Protein AF-A0A3N1MD04-F1 (afdb_monomer)

pLDDT: mean 72.41, std 10.5, range [44.0, 88.81]

Solvent-accessible surface area (backbone atoms only — not comparable to full-atom values): 5274 Å² total; per-residue (Å²): 116,70,64,59,56,53,52,52,50,51,52,50,52,53,51,52,54,60,67,54,62,81,76,62,50,76,65,56,51,51,53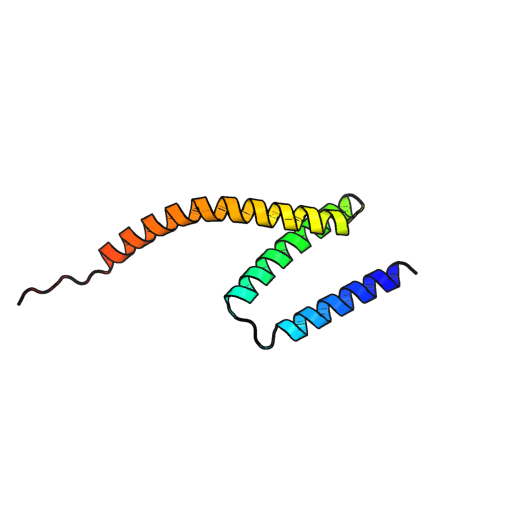,48,52,53,49,50,50,26,27,50,54,14,22,54,57,12,45,75,74,73,38,30,67,60,21,18,53,52,27,31,52,51,44,50,53,51,48,54,59,50,46,61,58,49,49,60,53,49,54,57,52,50,53,61,51,50,67,72,63,57,71,81,81,77,82,126

Nearest PDB structures (foldseek):
  7aqq-assembly1_f  TM=7.291E-01  e=4.753E+00  Arabidopsis thaliana

Organism: NCBI:txid94

Mean predicted aligned error: 13.16 Å

Structure (mmCIF, N/CA/C/O backbone):
data_AF-A0A3N1MD04-F1
#
_entry.id   AF-A0A3N1MD04-F1
#
loop_
_atom_site.group_PDB
_atom_site.id
_atom_site.type_symbol
_atom_site.label_atom_id
_atom_site.label_alt_id
_atom_site.label_comp_id
_atom_site.label_asym_id
_atom_site.label_entity_id
_atom_site.label_seq_id
_atom_site.pdbx_PDB_ins_code
_atom_site.Cartn_x
_atom_site.Cartn_y
_atom_site.Cartn_z
_atom_site.occupancy
_atom_site.B_iso_or_equiv
_atom_site.auth_seq_id
_atom_site.auth_comp_id
_atom_site.auth_asym_id
_atom_site.auth_atom_id
_atom_site.pdbx_PDB_model_num
ATOM 1 N N . MET A 1 1 ? 12.977 -9.103 -27.722 1.00 44.00 1 MET A N 1
ATOM 2 C CA . MET A 1 1 ? 12.823 -10.243 -26.782 1.00 44.00 1 MET A CA 1
ATOM 3 C C . MET A 1 1 ? 12.321 -9.812 -25.398 1.00 44.00 1 MET A C 1
ATOM 5 O O . MET A 1 1 ? 11.496 -10.507 -24.828 1.00 44.00 1 MET A O 1
ATOM 9 N N . THR A 1 2 ? 12.704 -8.640 -24.885 1.00 57.28 2 THR A N 1
ATOM 10 C CA . THR A 1 2 ? 12.219 -8.059 -23.610 1.00 57.28 2 THR A CA 1
ATOM 11 C C . THR A 1 2 ? 10.713 -7.762 -23.556 1.00 57.28 2 THR A C 1
ATOM 13 O O . THR A 1 2 ? 10.095 -7.909 -22.504 1.00 57.28 2 THR A O 1
ATOM 16 N N . ASN A 1 3 ? 10.097 -7.397 -24.685 1.00 52.53 3 ASN A N 1
ATOM 17 C CA . ASN A 1 3 ? 8.661 -7.089 -24.740 1.00 52.53 3 ASN A CA 1
ATOM 18 C C . ASN A 1 3 ? 7.783 -8.326 -24.499 1.00 52.53 3 ASN A C 1
ATOM 20 O O . ASN A 1 3 ? 6.762 -8.210 -23.835 1.00 52.53 3 ASN A O 1
ATOM 24 N N . ALA A 1 4 ? 8.223 -9.504 -24.958 1.00 55.94 4 ALA A N 1
ATOM 25 C CA . ALA A 1 4 ? 7.506 -10.764 -24.768 1.00 55.94 4 ALA A CA 1
ATOM 26 C C . ALA A 1 4 ? 7.470 -11.182 -23.288 1.00 55.94 4 ALA A C 1
ATOM 28 O O . ALA A 1 4 ? 6.443 -11.629 -22.794 1.00 55.94 4 ALA A O 1
ATOM 29 N N . ILE A 1 5 ? 8.565 -10.965 -22.552 1.00 60.59 5 ILE A N 1
ATOM 30 C CA . ILE A 1 5 ? 8.636 -11.252 -21.111 1.00 60.59 5 ILE A CA 1
ATOM 31 C C . ILE A 1 5 ? 7.729 -10.297 -20.323 1.00 60.59 5 ILE A C 1
ATOM 33 O O . ILE A 1 5 ? 7.032 -10.724 -19.405 1.00 60.59 5 ILE A O 1
ATOM 37 N N . ARG A 1 6 ? 7.671 -9.017 -20.721 1.00 60.94 6 ARG A N 1
ATOM 38 C CA . ARG A 1 6 ? 6.747 -8.038 -20.128 1.00 60.94 6 ARG A CA 1
ATOM 39 C C . ARG A 1 6 ? 5.282 -8.410 -20.357 1.00 60.94 6 ARG A C 1
ATOM 41 O O . ARG A 1 6 ? 4.516 -8.363 -19.402 1.00 60.94 6 ARG A O 1
ATOM 48 N N . THR A 1 7 ? 4.908 -8.810 -21.575 1.00 60.31 7 THR A N 1
ATOM 49 C CA . THR A 1 7 ? 3.530 -9.222 -21.897 1.00 60.31 7 THR A CA 1
ATOM 50 C C . THR A 1 7 ? 3.141 -10.542 -21.239 1.00 60.31 7 THR A C 1
ATOM 52 O O . THR A 1 7 ? 2.011 -10.690 -20.789 1.00 60.31 7 THR A O 1
ATOM 55 N N . VAL A 1 8 ? 4.073 -11.493 -21.131 1.00 68.12 8 VAL A N 1
ATOM 56 C CA . VAL A 1 8 ? 3.835 -12.756 -20.415 1.00 68.12 8 VAL A CA 1
ATOM 57 C C . VAL A 1 8 ? 3.617 -12.491 -18.925 1.00 68.12 8 VAL A C 1
ATOM 59 O O . VAL A 1 8 ? 2.699 -13.060 -18.341 1.00 68.12 8 VAL A O 1
ATOM 62 N N . GLY A 1 9 ? 4.385 -11.571 -18.330 1.00 69.75 9 GLY A N 1
ATOM 63 C CA . GLY A 1 9 ? 4.206 -11.151 -16.939 1.00 69.75 9 GLY A CA 1
ATOM 64 C C . GLY A 1 9 ? 2.824 -10.553 -16.661 1.00 69.75 9 GLY A C 1
ATOM 65 O O . GLY A 1 9 ? 2.176 -10.952 -15.696 1.00 69.75 9 GLY A O 1
ATOM 66 N N . THR A 1 10 ? 2.327 -9.653 -17.517 1.00 71.50 10 THR A N 1
ATOM 67 C CA . THR A 1 10 ? 0.983 -9.066 -17.360 1.00 71.50 10 THR A CA 1
ATOM 68 C C . THR A 1 10 ? -0.141 -10.072 -17.584 1.00 71.50 10 THR A C 1
ATOM 70 O O . THR A 1 10 ? -1.127 -10.036 -16.850 1.00 71.50 10 THR A O 1
ATOM 73 N N . VAL A 1 11 ? -0.005 -10.984 -18.552 1.00 71.75 11 VAL A N 1
ATOM 74 C CA . VAL A 1 11 ? -1.016 -12.023 -18.820 1.00 71.75 11 VAL A CA 1
ATOM 75 C C . VAL A 1 11 ? -1.104 -13.022 -17.665 1.00 71.75 11 VAL A C 1
ATOM 77 O O . VAL A 1 11 ? -2.209 -13.359 -17.240 1.00 71.75 11 VAL A O 1
ATOM 80 N N . LEU A 1 12 ? 0.035 -13.440 -17.099 1.00 71.19 12 LEU A N 1
ATOM 81 C CA . LEU A 1 12 ? 0.046 -14.280 -15.898 1.00 71.19 12 LEU A CA 1
ATOM 82 C C . LEU A 1 12 ? -0.600 -13.565 -14.709 1.00 71.19 12 LEU A C 1
ATOM 84 O O . LEU A 1 12 ? -1.445 -14.146 -14.034 1.00 71.19 12 LEU A O 1
ATOM 88 N N . PHE A 1 13 ? -0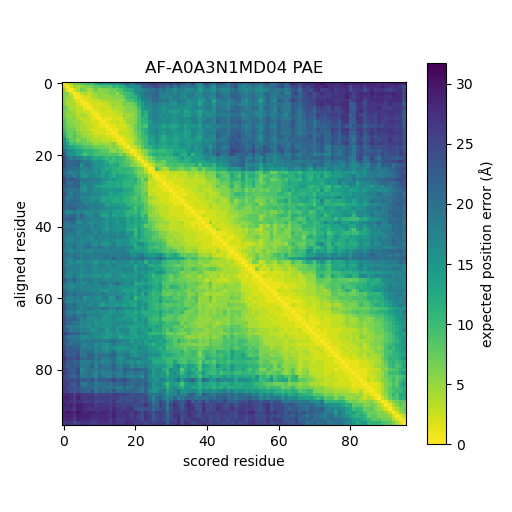.245 -12.300 -14.475 1.00 69.56 13 PHE A N 1
ATOM 89 C CA . PHE A 1 13 ? -0.795 -11.521 -13.365 1.00 69.56 13 PHE A CA 1
ATOM 90 C C . PHE A 1 13 ? -2.317 -11.355 -13.487 1.00 69.56 13 PHE A C 1
ATOM 92 O O . PHE A 1 13 ? -3.042 -11.564 -12.518 1.00 69.56 13 PHE A O 1
ATOM 99 N N . ALA A 1 14 ? -2.818 -11.067 -14.692 1.00 65.62 14 ALA A N 1
ATOM 100 C CA . ALA A 1 14 ? -4.251 -10.996 -14.968 1.00 65.62 14 ALA A CA 1
ATOM 101 C C . ALA A 1 14 ? -4.957 -12.347 -14.749 1.00 65.62 14 ALA A C 1
ATOM 103 O O . ALA A 1 14 ? -6.035 -12.383 -14.159 1.00 65.62 14 ALA A O 1
ATOM 104 N N . GLY A 1 15 ? -4.342 -13.461 -15.158 1.00 60.78 15 GLY A N 1
ATOM 105 C CA . GLY A 1 15 ? -4.882 -14.805 -14.929 1.00 60.78 15 GLY A CA 1
ATOM 106 C C . GLY A 1 15 ? -4.977 -15.178 -13.444 1.00 60.78 15 GLY A C 1
ATOM 107 O O . GLY A 1 15 ? -5.987 -15.739 -13.018 1.00 60.78 15 GLY A O 1
ATOM 108 N N . LEU A 1 16 ? -3.975 -14.809 -12.637 1.00 63.84 16 LEU A N 1
ATOM 109 C CA . LEU A 1 16 ? -3.992 -15.036 -11.186 1.00 63.84 16 LEU A CA 1
ATOM 110 C C . LEU A 1 16 ? -5.056 -14.185 -10.475 1.00 63.84 16 LEU A C 1
ATOM 112 O O . LEU A 1 16 ? -5.693 -14.669 -9.541 1.00 63.84 16 LEU A O 1
ATOM 116 N N . LEU A 1 17 ? -5.292 -12.952 -10.934 1.00 61.59 17 LEU A N 1
ATOM 117 C CA . LEU A 1 17 ? -6.357 -12.091 -10.404 1.00 61.59 17 LEU A CA 1
ATOM 118 C C . LEU A 1 17 ? -7.757 -12.663 -10.680 1.00 61.59 17 LEU A C 1
ATOM 120 O O . LEU A 1 17 ? -8.636 -12.573 -9.826 1.00 61.59 17 LEU A O 1
ATOM 124 N N . VAL A 1 18 ? -7.964 -13.291 -11.843 1.00 57.50 18 VAL A N 1
ATOM 125 C CA . VAL A 1 18 ? -9.236 -13.954 -12.184 1.00 57.50 18 VAL A CA 1
ATOM 126 C C . VAL A 1 18 ? -9.435 -15.232 -11.362 1.00 57.50 18 VAL A C 1
ATOM 128 O O . VAL A 1 18 ? -10.537 -15.467 -10.869 1.00 57.50 18 VAL A O 1
ATOM 131 N N . ALA A 1 19 ? -8.377 -16.021 -11.145 1.00 60.34 19 ALA A N 1
ATOM 132 C CA . ALA A 1 19 ? -8.433 -17.228 -10.315 1.00 60.34 19 ALA A CA 1
ATOM 133 C C . ALA A 1 19 ? -8.635 -16.926 -8.813 1.00 60.34 19 ALA A C 1
ATOM 135 O O . ALA A 1 19 ? -9.315 -17.686 -8.128 1.00 60.34 19 ALA A O 1
ATOM 136 N N . GLY A 1 20 ? -8.108 -15.805 -8.307 1.00 54.47 20 GLY A N 1
ATOM 137 C CA . GLY A 1 20 ? -8.309 -15.355 -6.921 1.00 54.47 20 GLY A CA 1
ATOM 138 C C . GLY A 1 20 ? -9.681 -14.725 -6.639 1.00 54.47 20 GLY A C 1
ATOM 139 O O . GLY A 1 20 ? -10.081 -14.608 -5.485 1.00 54.47 20 GLY A O 1
ATOM 140 N N . CYS A 1 21 ? -10.439 -14.343 -7.672 1.00 59.91 21 CYS A N 1
ATOM 141 C CA . CYS A 1 21 ? -11.719 -13.641 -7.513 1.00 59.91 21 CYS A CA 1
ATOM 142 C C . CYS A 1 21 ? -12.911 -14.558 -7.177 1.00 59.91 21 CYS A C 1
ATOM 144 O O . CYS A 1 21 ? -13.942 -14.071 -6.718 1.00 59.91 21 CYS A O 1
ATOM 146 N N . ALA A 1 22 ? -12.802 -15.875 -7.385 1.00 56.75 22 ALA A N 1
ATOM 147 C CA . ALA A 1 22 ? -13.936 -16.800 -7.270 1.00 56.75 22 ALA A CA 1
ATOM 148 C C . ALA A 1 22 ? -14.305 -17.212 -5.825 1.00 56.75 22 ALA A C 1
ATOM 150 O O . ALA A 1 22 ? -15.258 -17.965 -5.638 1.00 56.75 22 ALA A O 1
ATOM 151 N N . GLY A 1 23 ? -13.596 -16.728 -4.798 1.00 55.03 23 GLY A N 1
ATOM 152 C CA . GLY A 1 23 ? -13.839 -17.141 -3.406 1.00 55.03 23 GLY A CA 1
ATOM 153 C C . GLY A 1 23 ? -13.277 -16.207 -2.333 1.00 55.03 23 GLY A C 1
ATOM 154 O O . GLY A 1 23 ? -12.996 -16.652 -1.225 1.00 55.03 23 GLY A O 1
ATOM 155 N N . MET A 1 24 ? -13.071 -14.930 -2.655 1.00 53.12 24 MET A N 1
ATOM 156 C CA . MET A 1 24 ? -12.289 -14.023 -1.817 1.00 53.12 24 MET A CA 1
ATOM 157 C C . MET A 1 24 ? -13.092 -13.494 -0.617 1.00 53.12 24 MET A C 1
ATOM 159 O O . MET A 1 24 ? -14.172 -12.920 -0.778 1.00 53.12 24 MET A O 1
ATOM 163 N N . SER A 1 25 ? -12.551 -13.650 0.596 1.00 59.38 25 SER A N 1
ATOM 164 C CA . SER A 1 25 ? -13.135 -13.053 1.805 1.00 59.38 25 SER A CA 1
ATOM 165 C C . SER A 1 25 ? -12.962 -11.519 1.809 1.00 59.38 25 SER A C 1
ATOM 167 O O . SER A 1 25 ? -12.022 -11.009 1.189 1.00 59.38 25 SER A O 1
ATOM 169 N N . PRO A 1 26 ? -13.800 -10.747 2.535 1.00 59.34 26 PRO A N 1
ATOM 170 C CA . PRO A 1 26 ? -13.709 -9.279 2.581 1.00 59.34 26 PRO A CA 1
ATOM 171 C C . PRO A 1 26 ? -12.322 -8.760 2.988 1.00 59.34 26 PRO A C 1
ATOM 173 O O . PRO A 1 26 ? -11.887 -7.691 2.558 1.00 59.34 26 PRO A O 1
ATOM 176 N N . THR A 1 27 ? -11.620 -9.530 3.819 1.00 55.97 27 THR A N 1
ATOM 177 C CA . THR A 1 27 ? -10.271 -9.231 4.304 1.00 55.97 27 THR A CA 1
ATOM 178 C C . THR A 1 27 ? -9.251 -9.315 3.182 1.00 55.97 27 THR A C 1
ATOM 180 O O . THR A 1 27 ? -8.439 -8.414 2.990 1.00 55.97 27 THR A O 1
ATOM 183 N N . GLU A 1 28 ? -9.326 -10.384 2.405 1.00 58.78 28 GLU A N 1
ATOM 184 C CA . GLU A 1 28 ? -8.395 -10.659 1.323 1.00 58.78 28 GLU A CA 1
ATOM 185 C C . GLU A 1 28 ? -8.609 -9.643 0.189 1.00 58.78 28 GLU A C 1
ATOM 187 O O . GLU A 1 28 ? -7.644 -9.093 -0.337 1.00 58.78 28 GLU A O 1
ATOM 192 N N . GLN A 1 29 ? -9.860 -9.263 -0.087 1.00 66.81 29 GLN A N 1
ATOM 193 C CA . GLN A 1 29 ? -10.195 -8.216 -1.058 1.00 66.81 29 GLN A CA 1
ATOM 194 C C . GLN A 1 29 ? -9.603 -6.851 -0.670 1.00 66.81 29 GLN A C 1
ATOM 196 O O . GLN A 1 29 ? -9.113 -6.098 -1.516 1.00 66.81 29 GLN A O 1
ATOM 201 N N . ARG A 1 30 ? -9.606 -6.535 0.630 1.00 65.00 30 ARG A N 1
ATOM 202 C CA . ARG A 1 30 ? -9.074 -5.278 1.163 1.00 65.00 30 ARG A CA 1
ATOM 203 C C . ARG A 1 30 ? -7.546 -5.257 1.131 1.00 65.00 30 ARG A C 1
ATOM 205 O O . ARG A 1 30 ? -6.978 -4.272 0.659 1.00 65.00 30 ARG A O 1
ATOM 212 N N . VAL A 1 31 ? -6.896 -6.355 1.516 1.00 65.00 31 VAL A N 1
ATOM 213 C CA . VAL A 1 31 ? -5.438 -6.525 1.387 1.00 65.00 31 VAL A CA 1
ATOM 214 C C . VAL A 1 31 ? -5.006 -6.459 -0.078 1.00 65.00 31 VAL A C 1
ATOM 216 O O . VAL A 1 31 ? -4.061 -5.741 -0.401 1.00 65.00 31 VAL A O 1
ATOM 219 N N . LEU A 1 32 ? -5.733 -7.129 -0.975 1.00 72.75 32 LEU A N 1
ATOM 220 C CA . LEU A 1 32 ? -5.457 -7.112 -2.409 1.00 72.75 32 LEU A CA 1
ATOM 221 C C . LEU A 1 32 ? -5.598 -5.702 -2.984 1.00 72.75 32 LEU A C 1
ATOM 223 O O . LEU A 1 32 ? -4.708 -5.253 -3.694 1.00 72.75 32 LEU A O 1
ATOM 227 N N . SER A 1 33 ? -6.672 -4.979 -2.654 1.00 72.25 33 SER A N 1
ATOM 228 C CA . SER A 1 33 ? -6.868 -3.603 -3.125 1.00 72.25 33 SER A CA 1
ATOM 229 C C . SER A 1 33 ? -5.783 -2.648 -2.613 1.00 72.25 33 SER A C 1
ATOM 231 O O . SER A 1 33 ? -5.238 -1.874 -3.396 1.00 72.25 33 SER A O 1
ATOM 233 N N . GLY A 1 34 ? -5.392 -2.747 -1.337 1.00 65.69 34 GLY A N 1
ATOM 234 C CA . GLY A 1 34 ? -4.320 -1.930 -0.764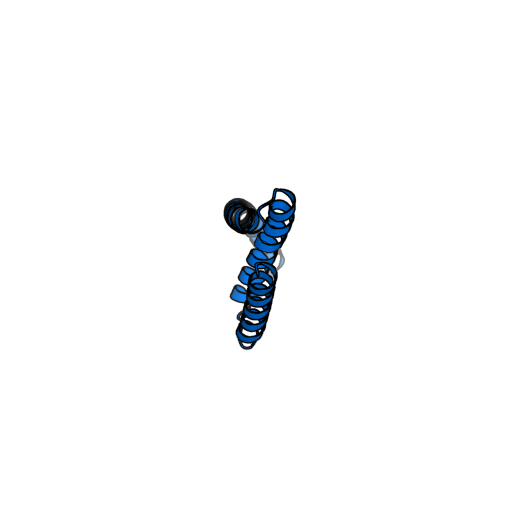 1.00 65.69 34 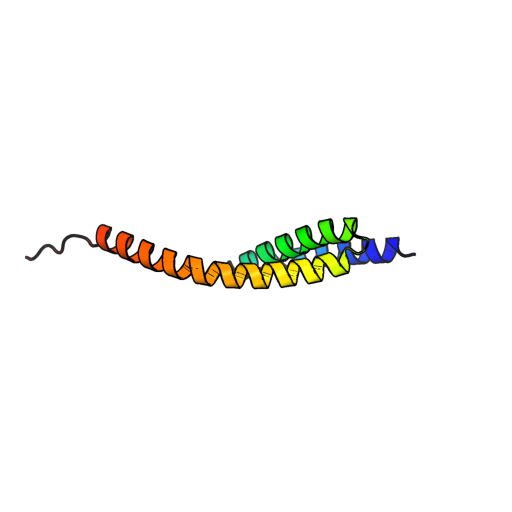GLY A CA 1
ATOM 235 C C . GLY A 1 34 ? -2.955 -2.243 -1.377 1.00 65.69 34 GLY A C 1
ATOM 236 O O . GLY A 1 34 ? -2.222 -1.332 -1.764 1.00 65.69 34 GLY A O 1
ATOM 237 N N . GLY A 1 35 ? -2.644 -3.532 -1.541 1.00 67.62 35 GLY A N 1
ATOM 238 C CA . GLY A 1 35 ? -1.417 -4.000 -2.181 1.00 67.62 35 GLY A CA 1
ATOM 239 C C . GLY A 1 35 ? -1.352 -3.638 -3.664 1.00 67.62 35 GLY A C 1
ATOM 240 O O . GLY A 1 35 ? -0.320 -3.165 -4.130 1.00 67.62 35 GLY A O 1
ATOM 241 N N . ALA A 1 36 ? -2.455 -3.782 -4.398 1.00 71.75 36 ALA A N 1
ATOM 242 C CA . ALA A 1 36 ? -2.538 -3.430 -5.812 1.00 71.75 36 ALA A CA 1
ATOM 243 C C . ALA A 1 36 ? -2.399 -1.919 -6.038 1.00 71.75 36 ALA A C 1
ATOM 245 O O . ALA A 1 36 ? -1.709 -1.509 -6.969 1.00 71.75 36 ALA A O 1
ATOM 246 N N . ILE A 1 37 ? -2.995 -1.087 -5.180 1.00 75.94 37 ILE A N 1
ATOM 247 C CA . ILE A 1 37 ? -2.860 0.374 -5.264 1.00 75.94 37 ILE A CA 1
ATOM 248 C C . ILE A 1 37 ? -1.427 0.805 -4.920 1.00 75.94 37 ILE A C 1
ATOM 250 O O . ILE A 1 37 ? -0.839 1.596 -5.658 1.00 75.94 37 ILE A O 1
ATOM 254 N N . GLY A 1 38 ? -0.832 0.256 -3.856 1.00 66.94 38 GLY A N 1
ATOM 255 C CA . GLY A 1 38 ? 0.549 0.564 -3.465 1.00 66.94 38 GLY A CA 1
ATOM 256 C C . GLY A 1 38 ? 1.583 0.100 -4.496 1.00 66.94 38 GLY A C 1
ATOM 257 O O . GLY A 1 38 ? 2.464 0.867 -4.888 1.00 66.94 38 GLY A O 1
ATOM 258 N N . ALA A 1 39 ? 1.439 -1.129 -4.999 1.00 69.50 39 ALA A N 1
ATOM 259 C CA . ALA A 1 39 ? 2.311 -1.678 -6.033 1.00 69.50 39 ALA A CA 1
ATOM 260 C C . ALA A 1 39 ? 2.102 -0.984 -7.384 1.00 69.50 39 ALA A C 1
ATOM 262 O O . ALA A 1 39 ? 3.078 -0.681 -8.064 1.00 69.50 39 ALA A O 1
ATOM 263 N N . GLY A 1 40 ? 0.856 -0.684 -7.764 1.00 74.06 40 GLY A N 1
ATOM 264 C CA . GLY A 1 40 ? 0.529 0.038 -8.993 1.00 74.06 40 GLY A CA 1
ATOM 265 C C . GLY A 1 40 ? 1.064 1.470 -8.986 1.00 74.06 40 GLY A C 1
ATOM 266 O O . GLY A 1 40 ? 1.729 1.880 -9.936 1.00 74.06 40 GLY A O 1
ATOM 267 N N . GLY A 1 41 ? 0.859 2.211 -7.893 1.00 78.00 41 GLY A N 1
ATOM 268 C CA . GLY A 1 41 ? 1.399 3.564 -7.728 1.00 78.00 41 GLY A CA 1
ATOM 269 C C . GLY A 1 41 ? 2.930 3.586 -7.703 1.00 78.00 41 GLY A C 1
ATOM 270 O O . GLY A 1 41 ? 3.553 4.373 -8.419 1.00 78.00 41 GLY A O 1
ATOM 271 N N . GLY A 1 42 ? 3.547 2.665 -6.955 1.00 63.31 42 GLY A N 1
ATOM 272 C CA . GLY A 1 42 ? 5.002 2.499 -6.913 1.00 63.31 42 GLY A CA 1
ATOM 273 C C . GLY A 1 42 ? 5.601 2.089 -8.260 1.00 63.31 42 GLY A C 1
ATOM 274 O O . GLY A 1 42 ? 6.657 2.592 -8.64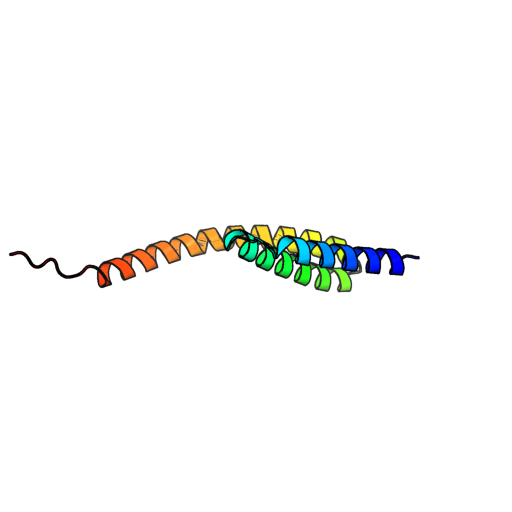5 1.00 63.31 42 GLY A O 1
ATOM 275 N N . ALA A 1 43 ? 4.910 1.237 -9.023 1.00 75.12 43 ALA A N 1
ATOM 276 C CA . ALA A 1 43 ? 5.336 0.817 -10.355 1.00 75.12 43 ALA A CA 1
ATOM 277 C C . ALA A 1 43 ? 5.334 1.977 -11.355 1.00 75.12 43 ALA A C 1
ATOM 279 O O . ALA A 1 43 ? 6.265 2.078 -12.152 1.00 75.12 43 ALA A O 1
ATOM 280 N N . VAL A 1 44 ? 4.330 2.862 -11.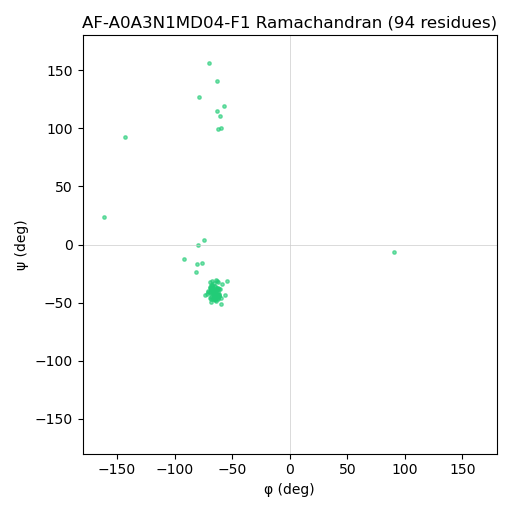310 1.00 81.12 44 VAL A N 1
ATOM 281 C CA . VAL A 1 44 ? 4.259 4.046 -12.185 1.00 81.12 44 VAL A CA 1
ATOM 282 C C . VAL A 1 44 ? 5.413 5.002 -11.888 1.00 81.12 44 VAL A C 1
ATOM 284 O O . VAL A 1 44 ? 6.133 5.397 -12.804 1.00 81.12 44 VAL A O 1
ATOM 287 N N . ILE A 1 45 ? 5.649 5.319 -10.612 1.00 78.88 45 ILE A N 1
ATOM 288 C CA . ILE A 1 45 ? 6.746 6.212 -10.208 1.00 78.88 45 ILE A CA 1
ATOM 289 C C . ILE A 1 45 ? 8.111 5.570 -10.509 1.00 78.88 45 ILE A C 1
ATOM 291 O O . ILE A 1 45 ? 9.001 6.217 -11.061 1.00 78.88 45 ILE A O 1
ATOM 295 N N . GLY A 1 46 ? 8.267 4.274 -10.234 1.00 74.56 46 GLY A N 1
ATOM 296 C CA . GLY A 1 46 ? 9.470 3.515 -10.578 1.00 74.56 46 GLY A CA 1
ATOM 297 C C . GLY A 1 46 ? 9.733 3.442 -12.076 1.00 74.56 46 GLY A C 1
ATOM 298 O O . GLY A 1 46 ? 10.884 3.508 -12.500 1.00 74.56 46 GLY A O 1
ATOM 299 N N . ALA A 1 47 ? 8.680 3.327 -12.888 1.00 75.69 47 ALA A N 1
ATOM 300 C CA . ALA A 1 47 ? 8.792 3.300 -14.342 1.00 75.69 47 ALA A CA 1
ATOM 301 C C . ALA A 1 47 ? 9.342 4.624 -14.883 1.00 75.69 47 ALA A C 1
ATOM 303 O O . ALA A 1 47 ? 10.181 4.594 -15.781 1.00 75.69 47 ALA A O 1
ATOM 304 N N . ILE A 1 48 ? 8.930 5.756 -14.299 1.00 83.69 48 ILE A N 1
ATOM 305 C CA . ILE A 1 48 ? 9.476 7.084 -14.621 1.00 83.69 48 ILE A CA 1
ATOM 306 C C . ILE A 1 48 ? 10.961 7.163 -14.226 1.00 83.69 48 ILE A C 1
ATOM 308 O O . ILE A 1 48 ? 11.772 7.677 -14.989 1.00 83.69 48 ILE A O 1
ATOM 312 N N . GLY A 1 49 ? 11.337 6.586 -13.080 1.00 74.31 49 GLY A N 1
ATOM 313 C CA . GLY A 1 49 ? 12.728 6.493 -12.614 1.00 74.31 49 GLY A CA 1
ATOM 314 C C . GLY A 1 49 ? 13.603 5.454 -13.335 1.00 74.31 49 GLY A C 1
ATOM 315 O O . GLY A 1 49 ? 14.748 5.247 -12.942 1.00 74.31 49 GLY A O 1
ATOM 316 N N . GLY A 1 50 ? 13.088 4.776 -14.366 1.00 74.00 50 GLY A N 1
ATOM 317 C CA . GLY A 1 50 ? 13.827 3.791 -15.165 1.00 74.00 50 GLY A CA 1
ATOM 318 C C . GLY A 1 50 ? 13.744 2.343 -14.669 1.00 74.00 50 GLY A C 1
ATOM 319 O O . GLY A 1 50 ? 14.176 1.435 -15.380 1.00 74.00 50 GLY A O 1
ATOM 320 N N . ASN A 1 51 ? 13.138 2.080 -13.505 1.00 77.00 51 ASN A N 1
ATOM 321 C CA . ASN A 1 51 ? 12.914 0.723 -13.003 1.00 77.00 51 ASN A CA 1
ATOM 322 C C . ASN A 1 51 ? 11.570 0.578 -12.267 1.00 77.00 51 ASN A C 1
ATOM 324 O O . ASN A 1 51 ? 11.458 0.749 -11.051 1.00 77.00 51 ASN A O 1
ATOM 328 N N . ALA A 1 52 ? 10.550 0.176 -13.028 1.00 74.69 52 ALA A N 1
ATOM 329 C CA . ALA A 1 52 ? 9.204 -0.097 -12.524 1.00 74.69 52 ALA A CA 1
ATOM 330 C C . ALA A 1 52 ? 9.171 -1.195 -11.449 1.00 74.69 52 ALA A C 1
ATOM 332 O O . ALA A 1 52 ? 8.371 -1.115 -10.524 1.00 74.69 52 ALA A O 1
ATOM 333 N N . GLY A 1 53 ? 10.046 -2.203 -11.548 1.00 76.44 53 GLY A N 1
ATOM 334 C CA . GLY A 1 53 ? 10.110 -3.302 -10.582 1.00 76.44 53 GLY A CA 1
ATOM 335 C C . GLY A 1 53 ? 10.635 -2.839 -9.227 1.00 76.44 53 GLY A C 1
ATOM 336 O O . GLY A 1 53 ? 10.025 -3.126 -8.201 1.00 76.44 53 GLY A O 1
ATOM 337 N N . LEU A 1 54 ? 11.716 -2.052 -9.224 1.00 80.31 54 LEU A N 1
ATOM 338 C CA . LEU A 1 54 ? 12.234 -1.453 -7.992 1.00 80.31 54 LEU A CA 1
ATOM 339 C C . LEU A 1 54 ? 11.211 -0.505 -7.366 1.00 80.31 54 LEU A C 1
ATOM 341 O O . LEU A 1 54 ? 10.963 -0.609 -6.169 1.00 80.31 54 LEU A O 1
ATOM 345 N N . GLY A 1 55 ? 10.571 0.365 -8.153 1.00 72.81 55 GLY A N 1
ATOM 346 C CA . GLY A 1 55 ? 9.554 1.271 -7.613 1.00 72.81 55 GLY A CA 1
ATOM 347 C C . GLY A 1 55 ? 8.306 0.557 -7.097 1.00 72.81 55 GLY A C 1
ATOM 348 O O . GLY A 1 55 ? 7.745 0.989 -6.096 1.00 72.81 55 GLY A O 1
ATOM 349 N N . ALA A 1 56 ? 7.899 -0.561 -7.703 1.00 77.00 56 ALA A N 1
ATOM 350 C CA . ALA A 1 56 ? 6.801 -1.380 -7.192 1.00 77.00 56 ALA A CA 1
ATOM 351 C C . ALA A 1 56 ? 7.151 -2.038 -5.848 1.00 77.00 56 ALA A C 1
ATOM 353 O O . ALA A 1 56 ? 6.332 -2.026 -4.932 1.00 77.00 56 ALA A O 1
ATOM 354 N N . VAL A 1 57 ? 8.370 -2.574 -5.706 1.00 82.06 57 VAL A N 1
ATOM 355 C CA . VAL A 1 57 ? 8.833 -3.205 -4.457 1.00 82.06 57 VAL A CA 1
ATOM 356 C C . VAL A 1 57 ? 9.004 -2.166 -3.350 1.00 82.06 57 VAL A C 1
ATOM 358 O O . VAL A 1 57 ? 8.470 -2.341 -2.258 1.00 82.06 57 VAL A O 1
ATOM 361 N N . LEU A 1 58 ? 9.701 -1.064 -3.636 1.00 81.00 58 LEU A N 1
ATOM 362 C CA . LEU A 1 58 ? 9.917 0.025 -2.682 1.00 81.00 58 LEU A CA 1
ATOM 363 C C . LEU A 1 58 ? 8.604 0.729 -2.325 1.00 81.00 58 LEU A C 1
ATOM 365 O O . LEU A 1 58 ? 8.347 0.966 -1.151 1.00 81.00 58 LEU A O 1
ATOM 369 N N . GLY A 1 59 ? 7.753 1.018 -3.311 1.00 72.25 59 GLY A N 1
ATOM 370 C CA . GLY A 1 59 ? 6.447 1.644 -3.103 1.00 72.25 59 GLY A CA 1
ATOM 371 C C . GLY A 1 59 ? 5.467 0.736 -2.362 1.00 72.25 59 GLY A C 1
ATOM 372 O O . GLY A 1 59 ? 4.751 1.205 -1.482 1.00 72.25 59 GLY A O 1
ATOM 373 N N . GLY A 1 60 ? 5.491 -0.570 -2.638 1.00 79.06 60 GLY A N 1
ATOM 374 C CA . GLY A 1 60 ? 4.730 -1.564 -1.885 1.00 79.06 60 GLY A CA 1
ATOM 375 C C . GLY A 1 60 ? 5.204 -1.681 -0.434 1.00 79.06 60 GLY A C 1
ATOM 376 O O . GLY A 1 60 ? 4.387 -1.617 0.481 1.00 79.06 60 GLY A O 1
ATOM 377 N N . ALA A 1 61 ? 6.516 -1.783 -0.205 1.00 82.25 61 ALA A N 1
ATOM 378 C CA . ALA A 1 61 ? 7.088 -1.878 1.139 1.00 82.25 61 ALA A CA 1
ATOM 379 C C . ALA A 1 61 ? 6.867 -0.596 1.960 1.00 82.25 61 ALA A C 1
ATOM 381 O O . ALA A 1 61 ? 6.417 -0.665 3.103 1.00 82.25 61 ALA A O 1
ATOM 382 N N . ALA A 1 62 ? 7.128 0.575 1.373 1.00 83.94 62 ALA A N 1
ATOM 383 C CA . ALA A 1 62 ? 6.911 1.865 2.023 1.00 83.94 62 ALA A CA 1
ATOM 384 C C . ALA A 1 62 ? 5.419 2.143 2.259 1.00 83.94 62 ALA A C 1
ATOM 386 O O . ALA A 1 62 ? 5.053 2.634 3.324 1.00 83.94 62 ALA A O 1
ATOM 387 N N . GLY A 1 63 ? 4.552 1.790 1.306 1.00 75.81 63 GLY A N 1
ATOM 388 C CA . GLY A 1 63 ? 3.102 1.911 1.446 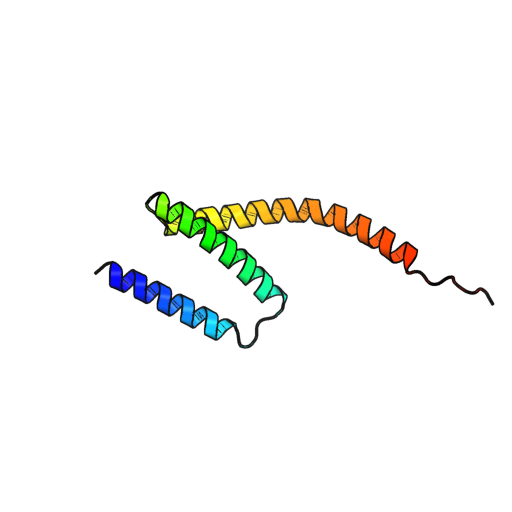1.00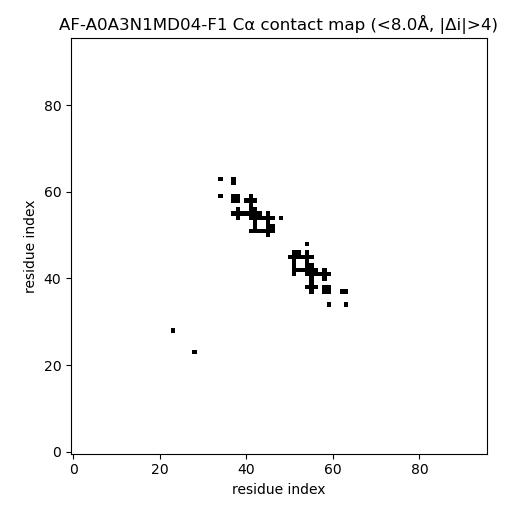 75.81 63 GLY A CA 1
ATOM 389 C C . GLY A 1 63 ? 2.540 1.014 2.550 1.00 75.81 63 GLY A C 1
ATOM 390 O O . GLY A 1 63 ? 1.705 1.466 3.330 1.00 75.81 63 GLY A O 1
ATOM 391 N N . LEU A 1 64 ? 3.041 -0.220 2.678 1.00 80.75 64 LEU A N 1
ATOM 392 C CA . LEU A 1 64 ? 2.676 -1.121 3.777 1.00 80.75 64 LEU A CA 1
ATOM 393 C C . LEU A 1 64 ? 3.171 -0.604 5.131 1.00 80.75 64 LEU A C 1
ATOM 395 O O . LEU A 1 64 ? 2.395 -0.559 6.082 1.00 80.75 64 LEU A O 1
ATOM 399 N N . ALA A 1 65 ? 4.432 -0.178 5.221 1.00 86.38 65 ALA A N 1
ATOM 400 C CA . ALA A 1 65 ? 5.000 0.344 6.463 1.00 86.38 65 ALA A CA 1
ATOM 401 C C . ALA A 1 65 ? 4.312 1.647 6.911 1.00 86.38 65 ALA A C 1
ATOM 403 O O . ALA A 1 65 ? 3.945 1.792 8.077 1.00 86.38 65 ALA A O 1
ATOM 404 N N . GLY A 1 66 ? 4.089 2.576 5.978 1.00 85.06 66 GLY A N 1
ATOM 405 C CA . GLY A 1 66 ? 3.374 3.825 6.238 1.00 85.06 66 GLY A CA 1
ATOM 406 C C . GLY A 1 66 ? 1.904 3.591 6.587 1.00 85.06 66 GLY A C 1
ATOM 407 O O . GLY A 1 66 ? 1.395 4.197 7.527 1.00 85.06 66 GLY A O 1
ATOM 408 N N . GLY A 1 67 ? 1.242 2.665 5.887 1.00 81.00 67 GLY A N 1
ATOM 409 C CA . GLY A 1 67 ? -0.128 2.254 6.185 1.00 81.00 67 GLY A CA 1
ATOM 410 C C . GLY A 1 67 ? -0.267 1.648 7.581 1.00 81.00 67 GLY A C 1
ATOM 411 O O . GLY A 1 67 ? -1.171 2.036 8.314 1.00 81.00 67 GLY A O 1
ATOM 412 N N . TYR A 1 68 ? 0.660 0.773 7.984 1.00 85.31 68 TYR A N 1
ATOM 413 C CA . TYR A 1 68 ? 0.676 0.174 9.322 1.00 85.31 68 TYR A CA 1
ATOM 414 C C . TYR A 1 68 ? 0.849 1.222 10.428 1.00 85.31 68 TYR A C 1
ATOM 416 O O . TYR A 1 68 ? 0.143 1.191 11.434 1.00 85.31 68 TYR A O 1
ATOM 424 N N . LEU A 1 69 ? 1.759 2.182 10.234 1.00 88.81 69 LEU A N 1
ATOM 425 C CA . LEU A 1 69 ? 1.964 3.263 11.199 1.00 88.81 69 LEU A CA 1
ATOM 426 C C . LEU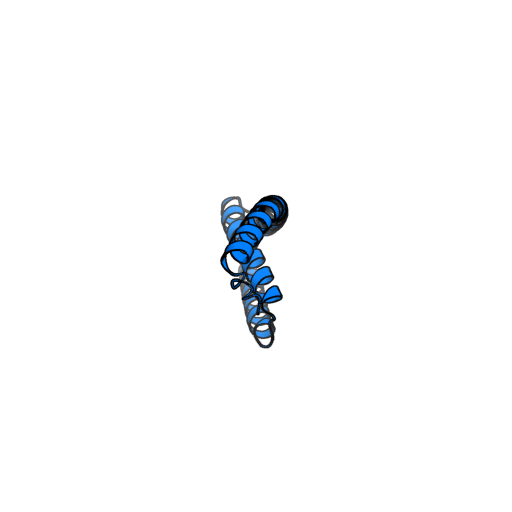 A 1 69 ? 0.721 4.158 11.326 1.00 88.81 69 LEU A C 1
ATOM 428 O O . LEU A 1 69 ? 0.358 4.566 12.428 1.00 88.81 69 LEU A O 1
ATOM 432 N N . TRP A 1 70 ? 0.055 4.443 10.206 1.00 87.56 70 TRP A N 1
ATOM 433 C CA . TRP A 1 70 ? -1.168 5.243 10.187 1.00 87.56 70 TRP A CA 1
ATOM 434 C C . TRP A 1 70 ? -2.351 4.527 10.850 1.00 87.56 70 TRP A C 1
ATOM 436 O O . TRP A 1 70 ? -3.148 5.162 11.544 1.00 87.56 70 TRP A O 1
ATOM 446 N N . ASP A 1 71 ? -2.459 3.212 10.660 1.00 84.56 71 ASP A N 1
ATOM 447 C CA . ASP A 1 71 ? -3.538 2.393 11.217 1.00 84.56 71 ASP A CA 1
ATOM 448 C C . ASP A 1 71 ? -3.540 2.437 12.749 1.00 84.56 71 ASP A C 1
ATOM 450 O O . ASP A 1 71 ? -4.579 2.693 13.354 1.00 84.56 71 ASP A O 1
ATOM 454 N N . GLN A 1 72 ? -2.357 2.351 13.369 1.00 85.81 72 GLN A N 1
ATOM 455 C CA . GLN A 1 72 ? -2.193 2.462 14.824 1.00 85.81 72 GLN A CA 1
ATOM 456 C C . GLN A 1 72 ? -2.757 3.776 15.380 1.00 85.81 72 GLN A C 1
ATOM 458 O O . GLN A 1 72 ? -3.456 3.789 16.394 1.00 85.81 72 GLN A O 1
ATOM 463 N N . HIS A 1 73 ? -2.495 4.894 14.697 1.00 87.88 73 HIS A N 1
ATOM 464 C CA . HIS A 1 73 ? -3.022 6.192 15.112 1.00 87.88 73 HIS A CA 1
ATOM 465 C C . HIS A 1 73 ? -4.543 6.267 14.927 1.00 87.88 73 HIS A C 1
ATOM 467 O O . HIS A 1 73 ? -5.266 6.754 15.798 1.00 87.88 73 HIS A O 1
ATOM 473 N N . LYS A 1 74 ? -5.051 5.758 13.799 1.00 87.81 74 LYS A N 1
ATOM 474 C CA . LYS A 1 74 ? -6.489 5.769 13.504 1.00 87.81 74 LYS A CA 1
ATOM 475 C C . LYS A 1 74 ? -7.294 4.863 14.429 1.00 87.81 74 LYS A C 1
ATOM 477 O O . LYS A 1 74 ? -8.447 5.176 14.715 1.00 87.81 74 LYS A O 1
ATOM 482 N N . GLN A 1 75 ? -6.709 3.763 14.890 1.00 87.50 75 GLN A N 1
ATOM 483 C CA . GLN A 1 75 ? -7.365 2.823 15.791 1.00 87.50 75 GLN A CA 1
ATOM 484 C C . GLN A 1 75 ? -7.713 3.485 17.129 1.00 87.50 75 GLN A C 1
ATOM 486 O O . GLN A 1 75 ? -8.846 3.372 17.593 1.00 87.50 75 GLN A O 1
ATOM 491 N N . ALA A 1 76 ? -6.788 4.275 17.683 1.00 84.06 76 ALA A N 1
ATOM 492 C CA . ALA A 1 76 ? -7.028 5.040 18.906 1.00 84.06 76 ALA A CA 1
ATOM 493 C C . ALA A 1 76 ? -8.191 6.040 18.754 1.00 84.06 76 ALA A C 1
ATOM 495 O O . ALA A 1 76 ? -9.009 6.204 19.662 1.00 84.06 76 ALA A O 1
ATOM 496 N N . GLU A 1 77 ? -8.300 6.678 17.587 1.00 87.12 77 GLU A N 1
ATOM 497 C CA . GLU A 1 77 ? -9.402 7.591 17.273 1.00 87.12 77 GLU A CA 1
ATOM 498 C C . GLU A 1 77 ? -10.735 6.844 17.078 1.00 87.12 77 GLU A C 1
ATOM 500 O O . GLU A 1 77 ? -11.780 7.273 17.579 1.00 87.12 77 GLU A O 1
ATOM 505 N N . ALA A 1 78 ? -10.703 5.690 16.406 1.00 87.75 78 ALA A N 1
ATOM 506 C CA . ALA A 1 78 ? -11.876 4.853 16.168 1.00 87.75 78 ALA A CA 1
ATOM 507 C C . ALA A 1 78 ? -12.482 4.309 17.473 1.00 87.75 78 ALA A C 1
ATOM 509 O O . ALA A 1 78 ? -13.708 4.288 17.617 1.00 87.75 78 ALA A O 1
ATOM 510 N N . ASP A 1 79 ? -11.645 3.931 18.440 1.00 86.38 79 ASP A N 1
ATOM 511 C CA . ASP A 1 79 ? -12.088 3.448 19.749 1.00 86.38 79 ASP A CA 1
ATOM 512 C C . ASP A 1 79 ? -12.811 4.541 20.545 1.00 86.38 79 ASP A C 1
ATOM 514 O O . ASP A 1 79 ? -13.852 4.289 21.164 1.00 86.38 79 ASP A O 1
ATOM 518 N N . ALA A 1 80 ? -12.300 5.775 20.502 1.00 86.12 80 ALA A N 1
ATOM 519 C CA . ALA A 1 80 ? -12.949 6.923 21.130 1.00 86.12 80 ALA A CA 1
ATOM 520 C C . ALA A 1 80 ? -14.304 7.237 20.469 1.00 86.12 80 ALA A C 1
ATOM 522 O O . ALA A 1 80 ? -15.295 7.486 21.163 1.00 86.12 80 ALA A O 1
ATOM 523 N N . TYR A 1 81 ? -14.374 7.153 19.136 1.00 84.62 81 TYR A N 1
ATOM 524 C CA . TYR A 1 81 ? -15.612 7.346 18.380 1.00 84.62 81 TYR A CA 1
ATOM 525 C C . TYR A 1 81 ? -16.676 6.286 18.718 1.00 84.62 81 TYR A C 1
ATOM 527 O O . TYR A 1 81 ? -17.840 6.624 18.958 1.00 84.62 81 TYR A O 1
ATOM 535 N N . TYR A 1 82 ? -16.289 5.007 18.798 1.00 83.94 82 TYR A N 1
ATOM 536 C CA . TYR A 1 82 ? -17.217 3.909 19.093 1.00 83.94 82 TYR A CA 1
ATOM 537 C C . TYR A 1 82 ? -17.816 3.987 20.498 1.00 83.94 82 TYR A C 1
ATOM 539 O O . TYR A 1 82 ? -18.998 3.676 20.672 1.00 83.94 82 TYR A O 1
ATOM 547 N N . ARG A 1 83 ? -17.040 4.444 21.491 1.00 86.44 83 ARG A N 1
ATOM 548 C CA . ARG A 1 83 ? -17.559 4.681 22.849 1.00 86.44 83 ARG A CA 1
ATOM 549 C C . ARG A 1 83 ? -18.686 5.712 22.835 1.00 86.44 83 ARG A C 1
ATOM 551 O O . ARG A 1 83 ? -19.789 5.408 23.278 1.00 86.44 83 ARG A O 1
ATOM 558 N N . GLY A 1 84 ? -18.461 6.868 22.206 1.00 84.25 84 GLY A N 1
ATOM 559 C CA . GLY A 1 84 ? -19.485 7.912 22.101 1.00 84.25 84 GLY A CA 1
ATOM 560 C C . GLY A 1 84 ? -20.729 7.484 21.311 1.00 84.25 84 GLY A C 1
ATOM 561 O O . GLY A 1 84 ? -21.839 7.930 21.608 1.00 84.25 84 GLY A O 1
ATOM 562 N N . TYR A 1 85 ? -20.575 6.603 20.319 1.00 83.50 85 TYR A N 1
ATOM 563 C CA . TYR A 1 85 ? -21.705 6.070 19.557 1.00 83.50 85 TYR A CA 1
ATOM 564 C C . TYR A 1 85 ? -22.562 5.092 20.376 1.00 83.50 85 TYR A C 1
ATOM 566 O O . TYR A 1 85 ? -23.793 5.166 20.342 1.00 83.50 85 TYR A O 1
ATOM 574 N N . ASN A 1 86 ? -21.926 4.203 21.143 1.00 82.50 86 ASN A N 1
ATOM 575 C CA . ASN A 1 86 ? -22.624 3.230 21.985 1.00 82.50 86 ASN A CA 1
ATOM 576 C C . ASN A 1 86 ? -23.352 3.894 23.160 1.00 82.50 86 ASN A C 1
ATOM 578 O O . ASN A 1 86 ? -24.470 3.488 23.480 1.00 82.50 86 ASN A O 1
ATOM 582 N N . ASP A 1 87 ? -22.793 4.969 23.718 1.00 76.88 87 ASP A N 1
ATOM 583 C CA . ASP A 1 87 ? -23.445 5.751 24.776 1.00 76.88 87 ASP A CA 1
ATOM 584 C C . ASP A 1 87 ? -24.737 6.427 24.286 1.00 76.88 87 ASP A C 1
ATOM 586 O O . ASP A 1 87 ? -25.696 6.568 25.043 1.00 76.88 87 ASP A O 1
ATOM 590 N N . ARG A 1 88 ? -24.814 6.783 22.995 1.00 67.81 88 ARG A N 1
ATOM 591 C CA . ARG A 1 88 ? -26.040 7.317 22.370 1.00 67.81 88 ARG A CA 1
ATOM 592 C C . ARG A 1 88 ? -27.039 6.237 21.959 1.00 67.81 88 ARG A C 1
ATOM 594 O O . ARG A 1 88 ? -28.220 6.537 21.802 1.00 67.81 88 ARG A O 1
ATOM 601 N N . ARG A 1 89 ? -26.580 5.000 21.744 1.00 70.19 89 ARG A N 1
ATOM 602 C CA . ARG A 1 89 ? -27.428 3.866 21.342 1.00 70.19 89 ARG A CA 1
ATOM 603 C C . ARG A 1 89 ? -27.966 3.050 22.511 1.00 70.19 89 ARG A C 1
ATOM 605 O O . ARG A 1 89 ? -28.862 2.244 22.273 1.00 70.19 89 ARG A O 1
ATOM 612 N N . ALA A 1 90 ? -27.463 3.233 23.733 1.00 67.75 90 ALA A N 1
ATOM 613 C CA . ALA A 1 90 ? -28.004 2.561 24.908 1.00 67.75 90 ALA A CA 1
ATOM 614 C C . ALA A 1 90 ? -29.482 2.968 25.100 1.00 67.75 90 ALA A C 1
ATOM 616 O O . ALA A 1 90 ? -29.755 4.128 25.421 1.00 67.75 90 ALA A O 1
ATOM 617 N N . PRO A 1 91 ? -30.458 2.058 24.892 1.00 65.19 91 PRO A N 1
ATOM 618 C CA . PRO A 1 91 ? -31.852 2.388 25.141 1.00 65.19 91 PRO A CA 1
ATOM 619 C C . PRO A 1 91 ? -32.015 2.698 26.635 1.00 65.19 91 PRO A C 1
ATOM 621 O O . PRO A 1 91 ? -31.401 2.016 27.467 1.00 65.19 91 PRO A O 1
ATOM 624 N N . PRO A 1 92 ? -32.828 3.702 27.007 1.00 65.69 92 PRO A N 1
ATOM 625 C CA . PRO A 1 92 ? -33.069 4.003 28.407 1.00 65.69 92 PRO A CA 1
ATOM 626 C C . PRO A 1 92 ? -33.617 2.742 29.068 1.00 65.69 92 PRO A C 1
ATOM 628 O O . PRO A 1 92 ? -34.662 2.220 28.670 1.00 65.69 92 PRO A O 1
ATOM 631 N N . ARG A 1 93 ? -32.892 2.222 30.064 1.00 66.75 93 ARG A N 1
ATOM 632 C CA . ARG A 1 93 ? -33.388 1.120 30.885 1.00 66.75 93 ARG A CA 1
ATOM 633 C C . ARG A 1 93 ? -34.636 1.619 31.603 1.00 66.75 93 ARG A C 1
ATOM 635 O O . ARG A 1 93 ? -34.532 2.314 32.611 1.00 66.75 93 ARG A O 1
ATOM 642 N N . ARG A 1 94 ? -35.817 1.281 31.072 1.00 67.50 94 ARG A N 1
ATOM 643 C CA . ARG A 1 94 ? -37.075 1.373 31.813 1.00 67.50 94 ARG A CA 1
ATOM 644 C C . ARG A 1 94 ? -36.931 0.465 33.032 1.00 67.50 94 ARG A C 1
ATOM 646 O O . ARG A 1 94 ? -37.019 -0.752 32.911 1.00 67.50 94 ARG A O 1
ATOM 653 N N . ARG A 1 95 ? -36.648 1.073 34.185 1.00 68.75 95 ARG A N 1
ATOM 654 C CA . ARG A 1 95 ? -36.917 0.475 35.493 1.00 68.75 95 ARG A CA 1
ATOM 655 C C . ARG A 1 95 ? -38.433 0.316 35.590 1.00 68.75 95 ARG A C 1
ATOM 657 O O . ARG A 1 95 ? -39.136 1.323 35.534 1.00 68.75 95 ARG A O 1
ATOM 664 N N . TYR A 1 96 ? -38.890 -0.928 35.654 1.00 67.56 96 TYR A N 1
ATOM 665 C CA . TYR A 1 96 ? -40.217 -1.295 36.138 1.00 67.56 96 TYR A CA 1
ATOM 666 C C . TYR A 1 96 ? -40.062 -1.779 37.577 1.00 67.56 96 TYR A C 1
ATOM 668 O O . TYR A 1 96 ? -39.012 -2.411 37.848 1.00 67.56 96 TYR A O 1
#

InterPro domains:
  IPR027367 YMGG-like Gly-zipper [PF13441] (7-74)

Secondary structure (DSSP, 8-state):
-HHHHHHHHHHHHHHHHHHHTTS--HHHHHHHHHHHHHHHHHHHHHHHTT-HHHHHHHHHHHHHHHHHHHHHHHHHHHHHHHHHHHHHHS------

Sequence (96 aa):
MTNAIRTVGTVLFAGLLVAGCAGMSPTEQRVLSGGAIGAGGGAVIGAIGGNAGLGAVLGGAAGLAGGYLWDQHKQAEADAYYRGYNDRRAPPRRRY

Foldseek 3Di:
DVVVVVVVVVVVVVVVVVVCPPDDDPVRVVVCVQLCVQLVVQLVVCVVVVHSPVSSVVSSVCSVVVVVVVVVVVVVVVVVVVVVVVVVVPDPPPDD

Radius of gyration: 21.28 Å; Cα contacts (8 Å, |Δi|>4): 45; chains: 1; bounding box: 54×25×63 Å